Protein AF-A0A0F9KH74-F1 (afdb_monomer_lite)

Radius of gyration: 20.16 Å; chains: 1; bounding box: 43×46×53 Å

InterPro domains:
  IPR029127 MvaI/BcnI restriction endonuclease [PF15515] (9-127)
  IPR043004 MvaI/BcnI restriction endonuclease, catalytic domain [G3DSA:3.40.210.20] (7-105)

Organism: NCBI:txid412755

Sequence (180 aa):
MKLTYLGARRINGLGWIPGQRKYPHLSVSLYAARNAGGYTLEAELGIVPNGRAEPDYLGWVVKQYGVRNFVRFTAKSAVTLMTPKPQTGLYRDDNSEFMLRHGYDDKSGTCGRRIFSGIYKNGRTYKGGSAFHPDTGLRLVITGYDVPTGIVTDMDGGIALADKNDHLASAWSFKGLLDH

Secondary structure (DSSP, 8-state):
-HHHHHHHHHHHHT-S---EEE-TTS-EEE--STTHHHHHHHHHTTPPP---SS-SBTTB------BS-TTT--BSS------PPP-BSHHHH-HHHHHHHH-EE-TTS-TT-EE------TT---TTS-SS-TTT--EEEEESEETTTTEE--TT-EEEEE-TT--EEEEEEHHHHH--

Structure (mmCIF, N/CA/C/O backbone):
data_AF-A0A0F9KH74-F1
#
_entry.id   AF-A0A0F9KH74-F1
#
loop_
_atom_site.group_PDB
_atom_site.id
_atom_site.type_symbol
_atom_site.label_atom_id
_atom_site.label_alt_id
_atom_site.label_comp_id
_atom_site.label_asym_id
_atom_site.label_entity_id
_atom_site.label_seq_id
_atom_site.pdbx_PDB_ins_code
_atom_site.Cartn_x
_atom_site.Cartn_y
_atom_site.Cartn_z
_atom_site.occupancy
_atom_site.B_iso_or_equiv
_atom_site.auth_seq_id
_atom_site.auth_comp_id
_atom_site.auth_asym_id
_atom_site.auth_atom_id
_atom_site.pdbx_PDB_model_num
ATOM 1 N N . MET A 1 1 ? 4.064 -21.569 -18.766 1.00 48.03 1 MET A N 1
ATOM 2 C CA . MET A 1 1 ? 5.293 -21.782 -17.962 1.00 48.03 1 MET A CA 1
ATOM 3 C C . MET A 1 1 ? 6.597 -21.555 -18.743 1.00 48.03 1 MET A C 1
ATOM 5 O O . MET A 1 1 ? 7.480 -20.903 -18.208 1.00 48.03 1 MET A O 1
ATOM 9 N N . LYS A 1 2 ? 6.749 -22.026 -19.998 1.00 49.06 2 LYS A N 1
ATOM 10 C CA . LYS A 1 2 ? 8.002 -21.837 -20.772 1.00 49.06 2 LYS A CA 1
ATOM 11 C C . LYS A 1 2 ? 8.327 -20.371 -21.128 1.00 49.06 2 LYS A C 1
ATOM 13 O O . LYS A 1 2 ? 9.472 -19.972 -20.978 1.00 49.06 2 LYS A O 1
ATOM 18 N N . LEU A 1 3 ? 7.349 -19.558 -21.539 1.00 52.97 3 LEU A N 1
ATOM 19 C CA . LEU A 1 3 ? 7.577 -18.165 -21.980 1.00 52.97 3 LEU A CA 1
ATOM 20 C C . LEU A 1 3 ? 8.013 -17.212 -20.850 1.00 52.97 3 LEU A C 1
ATOM 22 O O . LEU A 1 3 ? 8.965 -16.456 -21.020 1.00 52.97 3 LEU A O 1
ATOM 26 N N . THR A 1 4 ? 7.394 -17.303 -19.671 1.00 58.62 4 THR A N 1
ATOM 27 C CA . THR A 1 4 ? 7.782 -16.523 -18.480 1.00 58.62 4 THR A CA 1
ATOM 28 C C . THR A 1 4 ? 9.184 -16.876 -17.981 1.00 58.62 4 THR A C 1
ATOM 30 O O . THR A 1 4 ? 9.971 -15.988 -17.654 1.00 58.62 4 THR A O 1
ATOM 33 N N . TYR A 1 5 ? 9.540 -18.164 -17.992 1.00 60.28 5 TYR A N 1
ATOM 34 C CA . TYR A 1 5 ? 10.884 -18.628 -17.637 1.00 60.28 5 TYR A CA 1
ATOM 35 C C . TYR A 1 5 ? 11.959 -18.137 -18.625 1.00 60.28 5 TYR A C 1
ATOM 37 O O . TYR A 1 5 ? 13.045 -17.731 -18.208 1.00 60.28 5 TYR A O 1
ATOM 45 N N . LEU A 1 6 ? 11.651 -18.120 -19.929 1.00 63.88 6 LEU A N 1
ATOM 46 C CA . LEU A 1 6 ? 12.556 -17.603 -20.962 1.00 63.88 6 LEU A CA 1
ATOM 47 C C . LEU A 1 6 ? 12.830 -16.101 -20.786 1.00 63.88 6 LEU A C 1
ATOM 49 O O . LEU A 1 6 ? 13.978 -15.681 -20.924 1.00 63.88 6 LEU A O 1
ATOM 53 N N . GLY A 1 7 ? 11.815 -15.315 -20.411 1.00 80.62 7 GLY A N 1
ATOM 54 C CA . GLY A 1 7 ? 11.968 -13.886 -20.123 1.00 80.62 7 GLY A CA 1
ATOM 55 C C . GLY A 1 7 ? 12.926 -13.617 -18.960 1.00 80.62 7 GLY A C 1
ATOM 56 O O . GLY A 1 7 ? 13.914 -12.905 -19.123 1.00 80.62 7 GLY A O 1
ATOM 57 N N . ALA A 1 8 ? 12.694 -14.245 -17.804 1.00 83.06 8 ALA A N 1
ATOM 58 C CA . ALA A 1 8 ? 13.533 -14.044 -16.620 1.00 83.06 8 ALA A CA 1
ATOM 59 C C . ALA A 1 8 ? 14.985 -14.511 -16.830 1.00 83.06 8 ALA A C 1
ATOM 61 O O . ALA A 1 8 ? 15.925 -13.827 -16.420 1.00 83.06 8 ALA A O 1
ATOM 62 N N . ARG A 1 9 ? 15.188 -15.650 -17.509 1.00 87.69 9 ARG A N 1
ATOM 63 C CA . ARG A 1 9 ? 16.530 -16.166 -17.814 1.00 87.69 9 ARG A CA 1
ATOM 64 C C . ARG A 1 9 ? 17.288 -15.256 -18.783 1.00 87.69 9 ARG A C 1
ATOM 66 O O . ARG A 1 9 ? 18.475 -15.023 -18.571 1.00 87.69 9 ARG A O 1
ATOM 73 N N . ARG A 1 10 ? 16.610 -14.712 -19.804 1.00 93.81 10 ARG A N 1
ATOM 74 C CA . ARG A 1 10 ? 17.195 -13.717 -20.718 1.00 93.81 10 ARG A CA 1
ATOM 75 C C . ARG A 1 10 ? 17.673 -12.491 -19.944 1.00 93.81 10 ARG A C 1
ATOM 77 O O . ARG A 1 10 ? 18.821 -12.099 -20.097 1.00 93.81 10 ARG A O 1
ATOM 84 N N . ILE A 1 11 ? 16.810 -11.929 -19.096 1.00 92.88 11 ILE A N 1
ATOM 85 C CA . ILE A 1 11 ? 17.110 -10.724 -18.310 1.00 92.88 11 ILE A CA 1
ATOM 86 C C . ILE A 1 11 ? 18.290 -10.965 -17.368 1.00 92.88 11 ILE A C 1
ATOM 88 O O . ILE A 1 11 ? 19.198 -10.145 -17.304 1.00 92.88 11 ILE A O 1
ATOM 92 N N . ASN A 1 12 ? 18.327 -12.111 -16.683 1.00 90.69 12 ASN A N 1
ATOM 93 C CA . ASN A 1 12 ? 19.462 -12.472 -15.834 1.00 90.69 12 ASN A CA 1
ATOM 94 C C . ASN A 1 12 ? 20.786 -12.542 -16.619 1.00 90.69 12 ASN A C 1
ATOM 96 O O . ASN A 1 12 ? 21.806 -12.069 -16.123 1.00 90.69 12 ASN A O 1
ATOM 100 N N . GLY A 1 13 ? 20.758 -13.073 -17.845 1.00 93.62 13 GLY A N 1
ATOM 101 C CA . GLY A 1 13 ? 21.927 -13.159 -18.723 1.00 93.62 13 GLY A CA 1
ATOM 102 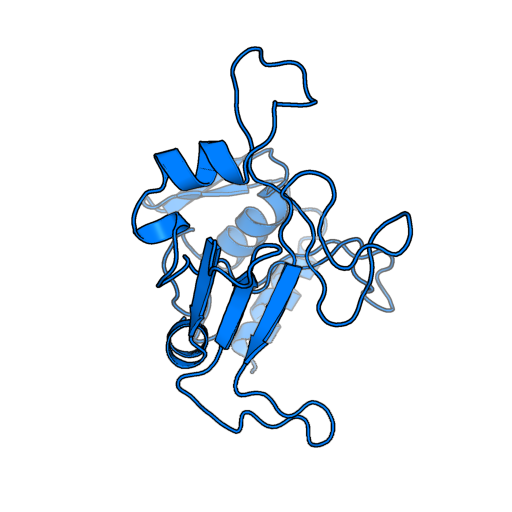C C . GLY A 1 13 ? 22.490 -11.809 -19.186 1.00 93.62 13 GLY A C 1
ATOM 103 O O . GLY A 1 13 ? 23.634 -11.768 -19.626 1.00 93.62 13 GLY A O 1
ATOM 104 N N . LEU A 1 14 ? 21.734 -10.711 -19.060 1.00 93.62 14 LEU A N 1
ATOM 105 C CA . LEU A 1 14 ? 22.216 -9.358 -19.365 1.00 93.62 14 LEU A CA 1
ATOM 106 C C . LEU A 1 14 ? 23.103 -8.768 -18.256 1.00 93.62 14 LEU A C 1
ATOM 108 O O . LEU A 1 14 ? 23.774 -7.762 -18.478 1.00 93.62 14 LEU A O 1
ATOM 112 N N . GLY A 1 15 ? 23.118 -9.369 -17.062 1.00 93.94 15 GLY A N 1
ATOM 113 C CA . GLY A 1 15 ? 23.867 -8.848 -15.922 1.00 93.94 15 GLY A CA 1
ATOM 114 C C . GLY A 1 15 ? 23.286 -7.534 -15.391 1.00 93.94 15 GLY A C 1
ATOM 115 O O . GLY A 1 15 ? 22.093 -7.442 -15.100 1.00 93.94 15 GLY A O 1
ATOM 116 N N . TRP A 1 16 ? 24.139 -6.526 -15.199 1.00 94.25 16 TRP A N 1
ATOM 117 C CA . TRP A 1 16 ? 23.716 -5.222 -14.686 1.00 94.25 16 TRP A CA 1
ATOM 118 C C . TRP A 1 16 ? 23.044 -4.393 -15.779 1.00 94.25 16 TRP A C 1
ATOM 120 O O . TRP A 1 16 ? 23.682 -4.001 -16.751 1.00 94.25 16 TRP A O 1
ATOM 130 N N . ILE A 1 17 ? 21.767 -4.076 -15.574 1.00 95.19 17 ILE A N 1
ATOM 131 C CA 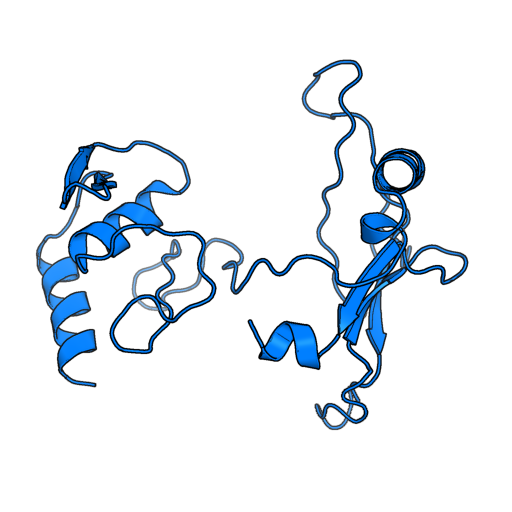. ILE A 1 17 ? 20.979 -3.246 -16.487 1.00 95.19 17 ILE A CA 1
ATOM 132 C C . ILE A 1 17 ? 20.804 -1.859 -15.852 1.00 95.19 17 ILE A C 1
ATOM 134 O O . ILE A 1 17 ? 20.319 -1.777 -14.717 1.00 95.19 17 ILE A O 1
ATOM 138 N N . PRO A 1 18 ? 21.181 -0.766 -16.540 1.00 95.31 18 PRO A N 1
ATOM 139 C CA . PRO A 1 18 ? 20.872 0.584 -16.087 1.00 95.31 18 PRO A CA 1
ATOM 140 C C . PRO A 1 18 ? 19.368 0.790 -15.852 1.00 95.31 18 PRO A C 1
ATOM 142 O O . PRO A 1 18 ? 18.519 0.181 -16.505 1.00 95.31 18 PRO A O 1
ATOM 145 N N . GLY A 1 19 ? 19.029 1.676 -14.914 1.00 96.12 19 GLY A N 1
ATOM 146 C CA . GLY A 1 19 ? 17.643 2.079 -14.686 1.00 96.12 19 GLY A CA 1
ATOM 147 C C . GLY A 1 19 ? 17.027 2.632 -15.971 1.00 96.12 19 GLY A C 1
ATOM 148 O O . GLY A 1 19 ? 17.573 3.569 -16.552 1.00 96.12 19 GLY A O 1
ATOM 149 N N . GLN A 1 20 ? 15.909 2.063 -16.419 1.00 96.75 20 GLN A N 1
ATOM 150 C CA . GLN A 1 20 ? 15.245 2.455 -17.660 1.00 96.75 20 GLN A CA 1
ATOM 151 C C . GLN A 1 20 ? 13.730 2.308 -17.546 1.00 96.75 20 GLN A C 1
ATOM 153 O O . GLN A 1 20 ? 13.219 1.587 -16.691 1.00 96.75 20 GLN A O 1
ATOM 158 N N . ARG A 1 21 ? 13.004 3.004 -18.416 1.00 95.88 21 ARG A N 1
ATOM 159 C CA . ARG A 1 21 ? 11.545 2.954 -18.483 1.00 95.88 21 ARG A CA 1
ATOM 160 C C . ARG A 1 21 ? 11.089 2.938 -19.932 1.00 95.88 21 ARG A C 1
ATOM 162 O O . ARG A 1 21 ? 11.602 3.705 -20.745 1.00 95.88 21 ARG A O 1
ATOM 169 N N . LYS A 1 22 ? 10.093 2.101 -20.227 1.00 94.44 22 LYS A N 1
ATOM 170 C CA . LYS A 1 22 ? 9.381 2.102 -21.506 1.00 94.44 22 LYS A CA 1
ATOM 171 C C . LYS A 1 22 ? 8.221 3.098 -21.473 1.00 94.44 22 LYS A C 1
ATOM 173 O O . LYS A 1 22 ? 7.542 3.231 -20.455 1.00 94.44 22 LYS A O 1
ATOM 178 N N . TYR A 1 23 ? 7.984 3.790 -22.579 1.00 91.81 23 TYR A N 1
ATOM 179 C CA . TYR A 1 23 ? 6.917 4.781 -22.718 1.00 91.81 23 TYR A CA 1
ATOM 180 C C . TYR A 1 23 ? 5.833 4.310 -23.703 1.00 91.81 23 TYR A C 1
ATOM 182 O O . TYR A 1 23 ? 6.081 3.397 -24.490 1.00 91.81 23 TYR A O 1
ATOM 190 N N . PRO A 1 24 ? 4.634 4.930 -23.709 1.00 89.44 24 PRO A N 1
ATOM 191 C CA . PRO A 1 24 ? 3.544 4.544 -24.615 1.00 89.44 24 PRO A CA 1
ATOM 192 C C . PRO A 1 24 ? 3.896 4.605 -26.105 1.00 89.44 24 PRO A C 1
ATOM 194 O O . PRO A 1 24 ? 3.421 3.787 -26.881 1.00 89.44 24 PRO A O 1
ATOM 197 N N . HIS A 1 25 ? 4.793 5.514 -26.497 1.00 90.06 25 HIS A N 1
ATOM 198 C CA . HIS A 1 25 ? 5.338 5.600 -27.857 1.00 90.06 25 HIS A CA 1
ATOM 199 C C . HIS A 1 25 ? 6.450 4.569 -28.133 1.00 90.06 25 HIS A C 1
ATOM 201 O O . HIS A 1 25 ? 7.228 4.721 -29.068 1.00 90.06 25 HIS A O 1
ATOM 207 N N . LEU A 1 26 ? 6.541 3.534 -27.292 1.00 88.06 26 LEU A N 1
ATOM 208 C CA . LEU A 1 26 ? 7.447 2.388 -27.368 1.00 88.06 26 LEU A CA 1
ATOM 209 C C . LEU A 1 26 ? 8.941 2.690 -27.216 1.00 88.06 26 LEU A C 1
ATOM 211 O O . LEU A 1 26 ? 9.739 1.754 -27.244 1.00 88.06 26 LEU A O 1
ATOM 215 N N . SER A 1 27 ? 9.328 3.944 -26.978 1.00 93.56 27 SER A N 1
ATOM 216 C CA . SER A 1 27 ? 10.710 4.264 -26.629 1.00 93.56 27 SER A CA 1
ATOM 217 C C . SER A 1 27 ? 11.077 3.743 -25.242 1.00 93.56 27 SER A C 1
ATOM 219 O O . SER A 1 27 ? 10.225 3.563 -24.364 1.00 93.56 27 SER A O 1
ATOM 221 N N . VAL A 1 28 ? 12.377 3.541 -25.051 1.00 95.19 28 VAL A N 1
ATOM 222 C CA . VAL A 1 28 ? 12.991 3.261 -23.757 1.00 95.19 28 VAL A CA 1
ATOM 223 C C . VAL A 1 28 ? 13.985 4.378 -23.466 1.00 95.19 28 VAL A C 1
ATOM 225 O O . VAL A 1 28 ? 14.752 4.779 -24.340 1.00 95.19 28 VAL A O 1
ATOM 228 N N . SER A 1 29 ? 13.962 4.918 -22.252 1.00 95.31 29 SER A N 1
ATOM 229 C CA . SER A 1 29 ? 14.919 5.942 -21.821 1.00 95.31 29 SER A CA 1
ATOM 230 C C . SER A 1 29 ? 15.424 5.662 -20.417 1.00 95.31 29 SER A C 1
ATOM 232 O O . SER A 1 29 ? 14.748 4.995 -19.628 1.00 95.31 29 SER A O 1
ATOM 234 N N . LEU A 1 30 ? 16.615 6.183 -20.109 1.00 96.62 30 LEU A N 1
ATOM 235 C CA . LEU A 1 30 ? 17.196 6.090 -18.774 1.00 96.62 30 LEU A CA 1
ATOM 236 C C . LEU A 1 30 ? 16.256 6.710 -17.741 1.00 96.62 30 LEU A C 1
ATOM 238 O O . LEU A 1 30 ? 15.686 7.782 -17.944 1.00 96.62 30 LEU A O 1
ATOM 242 N N . TYR A 1 31 ? 16.111 6.021 -16.617 1.00 95.81 31 TYR A N 1
ATOM 243 C CA . TYR A 1 31 ? 15.230 6.425 -15.538 1.00 95.81 31 TYR A CA 1
ATOM 244 C C . TYR A 1 31 ? 15.869 6.103 -14.188 1.00 95.81 31 TYR A C 1
ATOM 246 O O . TYR A 1 31 ? 16.121 4.944 -13.860 1.00 95.81 31 TYR A O 1
ATOM 254 N N . ALA A 1 32 ? 16.116 7.144 -13.393 1.00 94.62 32 ALA A N 1
ATOM 255 C CA . ALA A 1 32 ? 16.782 7.047 -12.101 1.00 94.62 32 ALA A CA 1
ATOM 256 C C . ALA A 1 32 ? 15.840 7.504 -10.980 1.00 94.62 32 ALA A C 1
ATOM 258 O O . ALA A 1 32 ? 15.672 8.694 -10.729 1.00 94.62 32 ALA A O 1
ATOM 259 N N . ALA A 1 33 ? 15.217 6.542 -10.300 1.00 92.31 33 ALA A N 1
ATOM 260 C CA . ALA A 1 33 ? 14.375 6.772 -9.129 1.00 92.31 33 ALA A CA 1
ATOM 261 C C . ALA A 1 33 ? 14.297 5.505 -8.263 1.00 92.31 33 ALA A C 1
ATOM 263 O O . ALA A 1 33 ? 14.722 4.426 -8.673 1.00 92.31 33 ALA A O 1
ATOM 264 N N . ARG A 1 34 ? 13.714 5.605 -7.061 1.00 86.56 34 ARG A N 1
ATOM 265 C CA . ARG A 1 34 ? 13.596 4.465 -6.125 1.00 86.56 34 ARG A CA 1
ATOM 266 C C . ARG A 1 34 ? 12.811 3.276 -6.695 1.00 86.56 34 ARG A C 1
ATOM 268 O O . ARG A 1 34 ? 13.067 2.143 -6.312 1.00 86.56 34 ARG A O 1
ATOM 275 N N . ASN A 1 35 ? 11.873 3.534 -7.600 1.00 89.50 35 ASN A N 1
ATOM 276 C CA . ASN A 1 35 ? 11.053 2.539 -8.296 1.00 89.50 35 ASN A CA 1
ATOM 277 C C . ASN A 1 35 ? 11.628 2.118 -9.663 1.00 89.50 35 ASN A C 1
ATOM 279 O O . ASN A 1 35 ? 10.978 1.357 -10.375 1.00 89.50 35 ASN A O 1
ATOM 283 N N . ALA A 1 36 ? 12.832 2.575 -10.037 1.00 92.75 36 ALA A N 1
ATOM 284 C CA . ALA A 1 36 ? 13.422 2.275 -11.343 1.00 92.75 36 ALA A CA 1
ATOM 285 C C . ALA A 1 36 ? 13.610 0.774 -11.590 1.00 92.75 36 ALA A C 1
ATOM 287 O O . ALA A 1 36 ? 13.450 0.332 -12.717 1.00 92.75 36 ALA A O 1
ATOM 288 N N . GLY A 1 37 ? 13.872 -0.025 -10.549 1.00 92.19 37 GLY A N 1
ATOM 289 C CA . GLY A 1 37 ? 14.002 -1.478 -10.694 1.00 92.19 37 GLY A CA 1
ATOM 290 C C . GLY A 1 37 ? 12.744 -2.151 -11.257 1.00 92.19 37 GLY A C 1
ATOM 291 O O . GLY A 1 37 ? 12.860 -3.051 -12.087 1.00 92.19 37 GLY A O 1
ATOM 292 N N . GLY A 1 38 ? 11.553 -1.686 -10.861 1.00 91.81 38 GLY A N 1
ATOM 293 C CA . GLY A 1 38 ? 10.282 -2.163 -11.415 1.00 91.81 38 GLY A CA 1
ATOM 294 C C . GLY A 1 38 ? 10.137 -1.800 -12.891 1.00 91.81 38 GLY A C 1
ATOM 295 O O . GLY A 1 38 ? 9.940 -2.683 -13.720 1.00 91.81 38 GLY A O 1
ATOM 296 N N . TYR A 1 39 ? 10.352 -0.526 -13.233 1.00 94.06 39 TYR A N 1
ATOM 297 C CA . TYR A 1 39 ? 10.261 -0.067 -14.622 1.00 94.06 39 TYR A CA 1
ATOM 298 C C . TYR A 1 39 ? 11.315 -0.687 -15.546 1.00 94.06 39 TYR A C 1
ATOM 300 O O . TYR A 1 39 ? 11.016 -0.933 -16.713 1.00 94.06 39 TYR A O 1
ATOM 308 N N . THR A 1 40 ? 12.516 -0.988 -15.046 1.00 95.19 40 THR A N 1
ATOM 309 C CA . THR A 1 40 ? 13.535 -1.706 -15.821 1.00 95.19 40 THR A CA 1
ATOM 310 C C . THR A 1 40 ? 13.056 -3.115 -16.157 1.00 95.19 40 THR A C 1
ATOM 312 O O . THR A 1 40 ? 13.175 -3.533 -17.306 1.00 95.19 40 THR A O 1
ATOM 315 N N . LEU A 1 41 ? 12.488 -3.837 -15.183 1.00 93.50 41 LEU A N 1
ATOM 316 C CA . LEU A 1 41 ? 11.947 -5.180 -15.407 1.00 93.50 41 LEU A CA 1
ATOM 317 C C . LEU A 1 41 ? 10.783 -5.156 -16.407 1.00 93.50 41 LEU A C 1
ATOM 319 O O . LEU A 1 41 ? 10.748 -5.973 -17.323 1.00 93.50 41 LEU A O 1
ATOM 323 N N . GLU A 1 42 ? 9.869 -4.197 -16.271 1.00 92.94 42 GLU A N 1
ATOM 324 C CA . GLU A 1 42 ? 8.765 -3.994 -17.214 1.00 92.94 42 GLU A CA 1
ATOM 325 C C . GLU A 1 42 ? 9.272 -3.700 -18.631 1.00 92.94 42 GLU A C 1
ATOM 327 O O . GLU A 1 42 ? 8.853 -4.362 -19.581 1.00 92.94 42 GLU A O 1
ATOM 332 N N . ALA A 1 43 ? 10.223 -2.772 -18.780 1.00 93.50 43 ALA A N 1
ATOM 333 C CA . ALA A 1 43 ? 10.802 -2.418 -20.073 1.00 93.50 43 ALA A CA 1
ATOM 334 C C . ALA A 1 43 ? 11.441 -3.632 -20.765 1.00 93.50 43 ALA A C 1
ATOM 336 O O . ALA A 1 43 ? 11.205 -3.859 -21.952 1.00 93.50 43 ALA A O 1
ATOM 337 N N . GLU A 1 44 ? 12.174 -4.454 -20.011 1.00 93.69 44 GLU A N 1
ATOM 338 C CA . GLU A 1 44 ? 12.788 -5.688 -20.505 1.00 93.69 44 GLU A CA 1
ATOM 339 C C . GLU A 1 44 ? 11.764 -6.775 -20.873 1.00 93.69 44 GLU A C 1
ATOM 341 O O . GLU A 1 44 ? 12.000 -7.591 -21.767 1.00 93.69 44 GLU A O 1
ATOM 346 N N . LEU A 1 45 ? 10.605 -6.801 -20.219 1.00 91.38 45 LEU A N 1
ATOM 347 C CA . LEU A 1 45 ? 9.491 -7.672 -20.600 1.00 91.38 45 LEU A CA 1
ATOM 348 C C . LEU A 1 45 ? 8.634 -7.075 -21.729 1.00 91.38 45 LEU A C 1
ATOM 350 O O . LEU A 1 45 ? 7.678 -7.705 -22.178 1.00 91.38 45 LEU A O 1
ATOM 354 N N . GLY A 1 46 ? 8.985 -5.880 -22.214 1.00 89.44 46 GLY A N 1
ATOM 355 C CA . GLY A 1 46 ? 8.257 -5.168 -23.258 1.00 89.44 46 GLY A CA 1
ATOM 356 C C . GLY A 1 46 ? 6.963 -4.507 -22.776 1.00 89.44 46 GLY A C 1
ATOM 357 O O . GLY A 1 46 ? 6.194 -4.033 -23.614 1.00 89.44 46 GLY A O 1
ATOM 358 N N . ILE A 1 47 ? 6.747 -4.431 -21.466 1.00 89.12 47 ILE A N 1
ATOM 359 C CA . ILE A 1 47 ? 5.548 -3.899 -20.819 1.00 89.12 47 ILE A CA 1
ATOM 360 C C . ILE A 1 47 ? 5.637 -2.371 -20.789 1.00 89.12 47 ILE A C 1
ATOM 362 O O . ILE A 1 47 ? 6.657 -1.796 -20.405 1.00 89.12 47 ILE A O 1
ATOM 366 N N . VAL A 1 48 ? 4.568 -1.703 -21.226 1.00 88.06 48 VAL A N 1
ATOM 367 C CA . VAL A 1 48 ? 4.415 -0.258 -21.028 1.00 88.06 48 VAL A CA 1
ATOM 368 C C . VAL A 1 48 ? 3.776 -0.054 -19.655 1.00 88.06 48 VAL A C 1
ATOM 370 O O . VAL A 1 48 ? 2.657 -0.540 -19.449 1.00 88.06 48 VAL A O 1
ATOM 373 N N . PRO A 1 49 ? 4.435 0.671 -18.734 1.00 82.69 49 PRO A N 1
ATOM 374 C CA . PRO A 1 49 ? 3.897 0.878 -17.404 1.00 82.69 49 PRO A CA 1
ATOM 375 C C . PRO A 1 49 ? 2.541 1.568 -17.473 1.00 82.69 49 PRO A C 1
ATOM 377 O O . PRO A 1 49 ? 2.396 2.615 -18.111 1.00 82.69 49 PRO A O 1
ATOM 380 N N . ASN A 1 50 ? 1.553 0.999 -16.796 1.00 72.56 50 ASN A N 1
ATOM 381 C CA . ASN A 1 50 ? 0.215 1.554 -16.703 1.00 72.56 50 ASN A CA 1
ATOM 382 C C . ASN A 1 50 ? -0.349 1.300 -15.296 1.00 72.56 50 ASN A C 1
ATOM 384 O O . ASN A 1 50 ? 0.156 0.466 -14.555 1.00 72.56 50 ASN A O 1
ATOM 388 N N . GLY A 1 51 ? -1.348 2.082 -14.894 1.00 64.94 51 GLY A N 1
ATOM 389 C CA . GLY A 1 51 ? -1.963 1.974 -13.568 1.00 64.94 51 GLY A CA 1
ATOM 390 C C . GLY A 1 51 ? -3.174 1.043 -13.525 1.00 64.94 51 GLY A C 1
ATOM 391 O O . GLY A 1 51 ? -4.037 1.253 -12.675 1.00 64.94 51 GLY A O 1
ATOM 392 N N . ARG A 1 52 ? -3.311 0.111 -14.479 1.00 68.44 52 ARG A N 1
ATOM 393 C CA . ARG A 1 52 ? -4.460 -0.799 -14.532 1.00 68.44 52 ARG A CA 1
ATOM 394 C C . ARG A 1 52 ? -4.223 -1.987 -13.614 1.00 68.44 52 ARG A C 1
ATOM 396 O O . ARG A 1 52 ? -3.111 -2.489 -13.505 1.00 68.44 52 ARG A O 1
ATOM 403 N N . ALA A 1 53 ? -5.297 -2.430 -12.979 1.00 63.97 53 ALA A N 1
ATOM 404 C CA . ALA A 1 53 ? -5.332 -3.646 -12.184 1.00 63.97 53 ALA A CA 1
ATOM 405 C C . ALA A 1 53 ? -5.588 -4.850 -13.110 1.00 63.97 53 ALA A C 1
ATOM 407 O O . ALA A 1 53 ? -6.610 -5.516 -13.041 1.00 63.97 53 ALA A O 1
ATOM 408 N N . GLU A 1 54 ? -4.703 -5.034 -14.088 1.00 71.06 54 GLU A N 1
ATOM 409 C CA . GLU A 1 54 ? -4.735 -6.149 -15.034 1.00 71.06 54 GLU A CA 1
ATOM 410 C C . GLU A 1 54 ? -3.394 -6.889 -14.946 1.00 71.06 54 GLU A C 1
ATOM 412 O O . GLU A 1 54 ? -2.389 -6.287 -14.556 1.00 71.06 54 GLU A O 1
ATOM 417 N N . PRO A 1 55 ? -3.331 -8.184 -15.297 1.00 70.19 55 PRO A N 1
ATOM 418 C CA . PRO A 1 55 ? -2.069 -8.905 -15.258 1.00 70.19 55 PRO A CA 1
ATOM 419 C C . PRO A 1 55 ? -1.006 -8.279 -16.175 1.00 70.19 55 PRO A C 1
ATOM 421 O O . PRO A 1 55 ? -1.247 -8.063 -17.362 1.00 70.19 55 PRO A O 1
ATOM 424 N N . ASP A 1 56 ? 0.195 -8.057 -15.637 1.00 66.38 56 ASP A N 1
ATOM 425 C CA . ASP A 1 56 ? 1.283 -7.332 -16.307 1.00 66.38 56 ASP A CA 1
ATOM 426 C C . ASP A 1 56 ? 1.853 -8.075 -17.532 1.00 66.38 56 ASP A C 1
ATOM 428 O O . ASP A 1 56 ? 2.204 -7.464 -18.543 1.00 66.38 56 ASP A O 1
ATOM 432 N N . TYR A 1 57 ? 1.987 -9.404 -17.448 1.00 67.44 57 TYR A N 1
ATOM 433 C CA . TYR A 1 57 ? 2.658 -10.215 -18.467 1.00 67.44 57 TYR A CA 1
ATOM 434 C C . TYR A 1 57 ? 2.011 -11.588 -18.637 1.00 67.44 57 TYR A C 1
ATOM 436 O O . TYR A 1 57 ? 2.147 -12.465 -17.786 1.00 67.44 57 TYR A O 1
ATOM 444 N N . LEU A 1 58 ? 1.351 -11.811 -19.778 1.00 75.00 58 LEU A N 1
ATOM 445 C CA . LEU A 1 58 ? 0.757 -13.107 -20.144 1.00 75.00 58 LEU A CA 1
ATOM 446 C C . LEU A 1 58 ? -0.165 -13.694 -19.052 1.00 75.00 58 LEU A C 1
ATOM 448 O O . LEU A 1 58 ? -0.123 -14.898 -18.791 1.00 75.00 58 LEU A O 1
ATOM 452 N N . GLY A 1 59 ? -0.958 -12.853 -18.383 1.00 77.81 59 GLY A N 1
ATOM 453 C CA . GLY A 1 59 ? -1.841 -13.290 -17.294 1.00 77.81 59 GLY A CA 1
ATOM 454 C C . GLY A 1 59 ? -1.182 -13.348 -15.909 1.00 77.81 59 GLY A C 1
ATOM 455 O O . GLY A 1 59 ? -1.833 -13.768 -14.959 1.00 77.81 59 GLY A O 1
ATOM 456 N N . TRP A 1 60 ? 0.074 -12.909 -15.765 1.00 79.94 60 TRP A N 1
ATOM 457 C CA . TRP A 1 60 ? 0.794 -12.857 -14.487 1.00 79.94 60 TRP A CA 1
ATOM 458 C C . TRP A 1 60 ? 1.061 -11.426 -14.034 1.00 79.94 60 TRP A C 1
ATOM 460 O O . TRP A 1 60 ? 1.449 -10.588 -14.843 1.00 79.94 60 TRP A O 1
ATOM 470 N N . VAL A 1 61 ? 0.956 -11.187 -12.725 1.00 84.38 61 VAL A N 1
ATOM 471 C CA . VAL A 1 61 ? 1.479 -9.973 -12.082 1.00 84.38 61 VAL A CA 1
ATOM 472 C C . VAL A 1 61 ? 2.981 -10.131 -11.855 1.00 84.38 61 VAL A C 1
ATOM 474 O O . VAL A 1 61 ? 3.436 -11.135 -11.298 1.00 84.38 61 VAL A O 1
ATOM 477 N N . VAL A 1 62 ? 3.763 -9.136 -12.260 1.00 87.19 62 VAL A N 1
ATOM 478 C CA . VAL A 1 62 ? 5.222 -9.130 -12.137 1.00 87.19 62 VAL A CA 1
ATOM 479 C C . VAL A 1 62 ? 5.629 -8.097 -11.093 1.00 87.19 62 VAL A C 1
ATOM 481 O O . VAL A 1 62 ? 5.313 -6.918 -11.202 1.00 87.19 62 VAL A O 1
ATOM 484 N N . LYS A 1 63 ? 6.369 -8.523 -10.063 1.00 88.00 63 LYS A N 1
ATOM 485 C CA . LYS A 1 63 ? 6.890 -7.627 -9.020 1.00 88.00 63 LYS A CA 1
ATOM 486 C C . LYS A 1 63 ? 8.405 -7.724 -8.932 1.00 88.00 63 LYS A C 1
ATOM 488 O O . LYS A 1 63 ? 8.965 -8.808 -8.789 1.00 88.00 63 LYS A O 1
ATOM 493 N N . GLN A 1 64 ? 9.064 -6.571 -8.942 1.00 90.50 64 GLN A N 1
ATOM 494 C CA . GLN A 1 64 ? 10.479 -6.467 -8.610 1.00 90.50 64 GLN A CA 1
ATOM 495 C C . GLN A 1 64 ? 10.642 -6.194 -7.112 1.00 90.50 64 GLN A C 1
ATOM 497 O O . GLN A 1 64 ? 9.950 -5.354 -6.541 1.00 90.50 64 GLN A O 1
ATOM 502 N N . TYR A 1 65 ? 11.592 -6.878 -6.475 1.00 91.38 65 TYR A N 1
ATOM 503 C CA . TYR A 1 65 ? 12.001 -6.581 -5.106 1.00 91.38 65 TYR A CA 1
ATOM 504 C C . TYR A 1 65 ? 13.505 -6.793 -4.917 1.00 91.38 65 TYR A C 1
ATOM 506 O O . TYR A 1 65 ? 14.149 -7.553 -5.640 1.00 91.38 65 TYR A O 1
ATOM 514 N N . GLY A 1 66 ? 14.092 -6.077 -3.958 1.00 90.62 66 GLY A N 1
ATOM 515 C CA . GLY A 1 66 ? 15.500 -6.245 -3.603 1.00 90.62 66 GLY A CA 1
ATOM 516 C C . GLY A 1 66 ? 15.699 -7.431 -2.659 1.00 90.62 66 GLY A C 1
ATOM 517 O O . GLY A 1 66 ? 14.948 -7.573 -1.694 1.00 90.62 66 GLY A O 1
ATOM 518 N N . VAL A 1 67 ? 16.743 -8.234 -2.879 1.00 91.62 67 VAL A N 1
ATOM 519 C CA . VAL A 1 67 ? 17.097 -9.387 -2.027 1.00 91.62 67 VAL A CA 1
ATOM 520 C C . VAL A 1 67 ? 18.368 -9.140 -1.218 1.00 91.62 67 VAL A C 1
ATOM 522 O O . VAL A 1 67 ? 19.266 -8.430 -1.667 1.00 91.62 67 VAL A O 1
ATOM 525 N N . ARG A 1 68 ? 18.449 -9.706 -0.007 1.00 89.81 68 ARG A N 1
ATOM 526 C CA . ARG A 1 68 ? 19.637 -9.629 0.869 1.00 89.81 68 ARG A CA 1
ATOM 527 C C . ARG A 1 68 ? 20.766 -10.545 0.405 1.00 89.81 68 ARG A C 1
ATOM 529 O O . ARG A 1 68 ? 21.924 -10.244 0.653 1.00 89.81 68 ARG A O 1
ATOM 536 N N . ASN A 1 69 ? 20.421 -11.662 -0.230 1.00 89.12 69 ASN A N 1
ATOM 537 C CA . ASN A 1 69 ? 21.361 -12.612 -0.811 1.00 89.12 69 ASN A CA 1
ATOM 538 C C . ASN A 1 69 ? 20.707 -13.330 -2.004 1.00 89.12 69 ASN A C 1
ATOM 540 O O . ASN A 1 69 ? 19.487 -13.508 -2.027 1.00 89.12 69 ASN A O 1
ATOM 544 N N . PHE A 1 70 ? 21.527 -13.759 -2.962 1.00 86.00 70 PHE A N 1
ATOM 545 C CA . PHE A 1 70 ? 21.082 -14.390 -4.211 1.00 86.00 70 PHE A CA 1
ATOM 546 C C . PHE A 1 70 ? 20.863 -15.909 -4.113 1.00 86.00 70 PHE A C 1
ATOM 548 O O . PHE A 1 70 ? 20.635 -16.552 -5.128 1.00 86.00 70 PHE A O 1
ATOM 555 N N . VAL A 1 71 ? 20.929 -16.490 -2.909 1.00 87.25 71 VAL A N 1
ATOM 556 C CA . VAL A 1 71 ? 20.716 -17.934 -2.695 1.00 87.25 71 VAL A CA 1
ATOM 557 C C . VAL A 1 71 ? 19.315 -18.200 -2.152 1.00 87.25 71 VAL A C 1
ATOM 559 O O . VAL A 1 71 ? 18.569 -19.012 -2.683 1.00 87.25 71 VAL A O 1
ATOM 562 N N . ARG A 1 72 ? 18.938 -17.493 -1.085 1.00 86.88 72 ARG A N 1
ATOM 563 C CA . ARG A 1 72 ? 17.642 -17.619 -0.404 1.00 86.88 72 ARG A CA 1
ATOM 564 C C . ARG A 1 72 ? 16.603 -16.618 -0.902 1.00 86.88 72 ARG A C 1
ATOM 566 O O . ARG A 1 72 ? 15.462 -16.683 -0.465 1.00 86.88 72 ARG A O 1
ATOM 573 N N . PHE A 1 73 ? 17.012 -15.646 -1.722 1.00 84.62 73 PHE A N 1
ATOM 574 C CA . PHE A 1 73 ? 16.155 -14.583 -2.259 1.00 84.62 73 PHE A CA 1
ATOM 575 C C . PHE A 1 73 ? 15.309 -13.858 -1.199 1.00 84.62 73 PHE A C 1
ATOM 577 O O . PHE A 1 73 ? 14.189 -13.419 -1.462 1.00 84.62 73 PHE A O 1
ATOM 584 N N . THR A 1 74 ? 15.841 -13.711 0.019 1.00 87.44 74 THR A N 1
ATOM 585 C CA . THR A 1 74 ? 15.110 -13.076 1.119 1.00 87.44 74 THR A CA 1
ATOM 586 C C . THR A 1 74 ? 14.971 -11.580 0.870 1.00 87.44 74 THR A C 1
ATOM 588 O O . THR A 1 74 ? 15.968 -10.878 0.672 1.00 87.44 74 THR A O 1
ATOM 591 N N . ALA A 1 75 ? 13.734 -11.081 0.881 1.00 89.25 75 ALA A N 1
ATOM 592 C CA . ALA A 1 75 ? 13.444 -9.683 0.588 1.00 89.25 75 ALA A CA 1
ATOM 593 C C . ALA A 1 75 ? 14.125 -8.729 1.590 1.00 89.25 75 ALA A C 1
ATOM 595 O O . ALA A 1 75 ? 14.187 -8.980 2.798 1.00 89.25 75 ALA A O 1
ATOM 596 N N . LYS A 1 76 ? 14.652 -7.607 1.089 1.00 89.81 76 LYS A N 1
ATOM 597 C CA . LYS A 1 76 ? 15.234 -6.533 1.913 1.00 89.81 76 LYS A CA 1
ATOM 598 C C . LYS A 1 76 ? 14.163 -5.761 2.685 1.00 89.81 76 LYS A C 1
ATOM 600 O O . LYS A 1 76 ? 14.428 -5.344 3.811 1.00 89.81 76 LYS A O 1
ATOM 605 N N . SER A 1 77 ? 12.980 -5.616 2.098 1.00 87.81 77 SER A N 1
ATOM 606 C CA . SER A 1 77 ? 11.826 -4.882 2.623 1.00 87.81 77 SER A CA 1
ATOM 607 C C . SER A 1 77 ? 10.523 -5.595 2.254 1.00 87.81 77 SER A C 1
ATOM 609 O O . SER A 1 77 ? 10.535 -6.532 1.457 1.00 87.81 77 SER A O 1
ATOM 611 N N . ALA A 1 78 ? 9.400 -5.139 2.817 1.00 89.69 78 ALA A N 1
ATOM 612 C CA . ALA A 1 78 ? 8.079 -5.587 2.386 1.00 89.69 78 ALA A CA 1
ATOM 613 C C . ALA A 1 78 ? 7.895 -5.359 0.875 1.00 89.69 78 ALA A C 1
ATOM 615 O O . ALA A 1 78 ? 8.357 -4.348 0.338 1.00 89.69 78 ALA A O 1
ATOM 616 N N . VAL A 1 79 ? 7.236 -6.309 0.213 1.00 88.50 79 VAL A N 1
ATOM 617 C CA . VAL A 1 79 ? 6.875 -6.225 -1.205 1.00 88.50 79 VAL A CA 1
ATOM 618 C C . VAL A 1 79 ? 5.421 -5.786 -1.282 1.00 88.50 79 VAL A C 1
ATOM 620 O O . VAL A 1 79 ? 4.548 -6.442 -0.716 1.00 88.50 79 VAL A O 1
ATOM 623 N N . THR A 1 80 ? 5.161 -4.668 -1.956 1.00 88.62 80 THR A N 1
ATOM 624 C CA . THR A 1 80 ? 3.792 -4.202 -2.187 1.00 88.62 80 THR A CA 1
ATOM 625 C C . THR A 1 80 ? 3.091 -5.165 -3.138 1.00 88.62 80 THR A C 1
ATOM 627 O O . THR A 1 80 ? 3.489 -5.294 -4.295 1.00 88.62 80 THR A O 1
ATOM 630 N N . LEU A 1 81 ? 2.051 -5.840 -2.649 1.00 88.62 81 LEU A N 1
ATOM 631 C CA . LEU A 1 81 ? 1.244 -6.749 -3.464 1.00 88.62 81 LEU A CA 1
ATOM 632 C C . LEU A 1 81 ? 0.279 -5.966 -4.359 1.00 88.62 81 LEU A C 1
ATOM 634 O O . LEU A 1 81 ? 0.264 -6.157 -5.571 1.00 88.62 81 LEU A O 1
ATOM 638 N N . MET A 1 82 ? -0.459 -5.032 -3.760 1.00 86.50 82 MET A N 1
ATOM 639 C CA . MET A 1 82 ? -1.514 -4.255 -4.406 1.00 86.50 82 MET A CA 1
ATOM 640 C C . MET A 1 82 ? -1.725 -2.911 -3.693 1.00 86.50 82 MET A C 1
ATOM 642 O O . MET A 1 82 ? -1.257 -2.729 -2.566 1.00 86.50 82 MET A O 1
ATOM 646 N N . THR A 1 83 ? -2.421 -1.973 -4.342 1.00 87.50 83 THR A N 1
ATOM 647 C CA . THR A 1 83 ? -2.746 -0.644 -3.787 1.00 87.50 83 THR A CA 1
ATOM 648 C C . THR A 1 83 ? -4.204 -0.254 -4.067 1.00 87.50 83 THR A C 1
ATOM 650 O O . THR A 1 83 ? -4.450 0.763 -4.727 1.00 87.50 83 THR A O 1
ATOM 653 N N . PRO A 1 84 ? -5.182 -1.049 -3.599 1.00 91.06 84 PRO A N 1
ATOM 654 C CA . PRO A 1 84 ? -6.589 -0.743 -3.797 1.00 91.06 84 PRO A CA 1
ATOM 655 C C . PRO A 1 84 ? -6.968 0.513 -3.011 1.00 91.06 84 PRO A C 1
ATOM 657 O O . PRO A 1 84 ? -6.453 0.772 -1.918 1.00 91.06 84 PRO A O 1
ATOM 660 N N . LYS A 1 85 ? -7.903 1.297 -3.543 1.00 90.81 85 LYS A N 1
ATOM 661 C CA . LYS A 1 85 ? -8.478 2.434 -2.813 1.00 90.81 85 LYS A CA 1
ATOM 662 C C . LYS A 1 85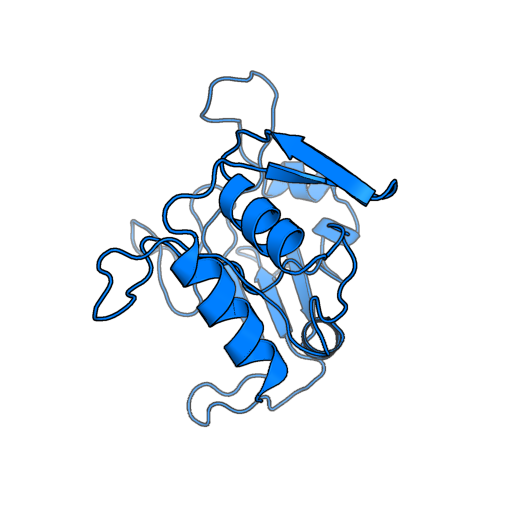 ? -9.559 1.949 -1.837 1.00 90.81 85 LYS A C 1
ATOM 664 O O . LYS A 1 85 ? -10.276 1.012 -2.191 1.00 90.81 85 LYS A O 1
ATOM 669 N N . PRO A 1 86 ? -9.708 2.577 -0.654 1.00 93.69 86 PRO A N 1
ATOM 670 C CA . PRO A 1 86 ? -10.829 2.293 0.235 1.00 93.69 86 PRO A CA 1
ATOM 671 C C . PRO A 1 86 ? -12.168 2.487 -0.478 1.00 93.69 86 PRO A C 1
ATOM 673 O O . PRO A 1 86 ? -12.346 3.447 -1.230 1.00 93.69 86 PRO A O 1
ATOM 676 N N . GLN A 1 87 ? -13.113 1.591 -0.219 1.00 94.31 87 GLN A N 1
ATOM 677 C CA . GLN A 1 87 ? -14.452 1.616 -0.799 1.00 94.31 87 GLN A CA 1
ATOM 678 C C . GLN A 1 87 ? -15.480 2.288 0.107 1.00 94.31 87 GLN A C 1
ATOM 680 O O . GLN A 1 87 ? -16.505 2.720 -0.411 1.00 94.31 87 GLN A O 1
ATOM 685 N N . THR A 1 88 ? -15.241 2.374 1.416 1.00 94.25 88 THR A N 1
ATOM 686 C CA . THR A 1 88 ? -16.150 2.996 2.394 1.00 94.25 88 THR A CA 1
ATOM 687 C C . THR A 1 88 ? -15.370 3.637 3.549 1.00 94.25 88 THR A C 1
ATOM 689 O O . THR A 1 88 ? -14.143 3.494 3.645 1.00 94.25 88 THR A O 1
ATOM 692 N N . GLY A 1 89 ? -16.093 4.337 4.428 1.00 95.50 89 GLY A N 1
ATOM 693 C CA . GLY A 1 89 ? -15.551 5.029 5.593 1.00 95.50 89 GLY A CA 1
ATOM 694 C C . GLY A 1 89 ? -15.184 6.479 5.294 1.00 95.50 89 GLY A C 1
ATOM 695 O O . GLY A 1 89 ? -15.207 6.925 4.144 1.00 95.50 89 GLY A O 1
ATOM 696 N N . LEU A 1 90 ? -14.782 7.197 6.343 1.00 97.69 90 LEU A N 1
ATOM 697 C CA . LEU A 1 90 ? -14.561 8.644 6.296 1.00 97.69 90 LEU A CA 1
ATOM 698 C C . LEU A 1 90 ? -13.611 9.085 5.172 1.00 97.69 90 LEU A C 1
ATOM 700 O O . LEU A 1 90 ? -13.838 10.116 4.558 1.00 97.69 90 LEU A O 1
ATOM 704 N N . TYR A 1 91 ? -12.588 8.292 4.838 1.00 97.06 91 TYR A N 1
ATOM 705 C CA . TYR A 1 91 ? -11.676 8.568 3.723 1.00 97.06 91 TYR A CA 1
ATOM 706 C C . TYR A 1 91 ? -12.401 8.817 2.395 1.00 97.06 91 TYR A C 1
ATOM 708 O O . TYR A 1 91 ? -11.974 9.679 1.623 1.00 97.06 91 TYR A O 1
ATOM 716 N N . ARG A 1 92 ? -13.445 8.025 2.114 1.00 96.31 92 ARG A N 1
ATOM 717 C CA . ARG A 1 92 ? -14.260 8.137 0.902 1.00 96.31 92 ARG A CA 1
ATOM 718 C C . ARG A 1 92 ? -15.310 9.232 1.048 1.00 96.31 92 ARG A C 1
ATOM 720 O O . ARG A 1 92 ? -15.539 9.955 0.083 1.00 96.31 92 ARG A O 1
ATOM 727 N N . ASP A 1 93 ? -15.946 9.299 2.212 1.00 97.19 93 ASP A N 1
ATOM 728 C CA . ASP A 1 93 ? -17.134 10.126 2.418 1.00 97.19 93 ASP A CA 1
ATOM 729 C C . ASP A 1 93 ? -16.772 11.608 2.619 1.00 97.19 93 ASP A C 1
ATOM 731 O O . ASP A 1 93 ? -17.415 12.481 2.043 1.00 97.19 93 ASP A O 1
ATOM 735 N N . ASP A 1 94 ? -15.702 11.889 3.370 1.00 97.50 94 ASP A N 1
ATOM 736 C CA . ASP A 1 94 ? -15.137 13.226 3.570 1.00 97.50 94 ASP A CA 1
ATOM 737 C C . ASP A 1 94 ? -13.618 13.142 3.804 1.00 97.50 94 ASP A C 1
ATOM 739 O O . ASP A 1 94 ? -13.115 12.986 4.923 1.00 97.50 94 ASP A O 1
ATOM 743 N N . ASN A 1 95 ? -12.856 13.254 2.713 1.00 95.25 95 ASN A N 1
ATOM 744 C CA . ASN A 1 95 ? -11.402 13.147 2.769 1.00 95.25 95 ASN A CA 1
ATOM 745 C C . ASN A 1 95 ? -10.743 14.289 3.563 1.00 95.25 95 ASN A C 1
ATOM 747 O O . ASN A 1 95 ? -9.700 14.081 4.187 1.00 95.25 95 ASN A O 1
ATOM 751 N N . SER A 1 96 ? -11.346 15.479 3.560 1.00 96.12 96 SER A N 1
ATOM 752 C CA . SER A 1 96 ? -10.851 16.628 4.319 1.00 96.12 96 SER A CA 1
ATOM 753 C C . SER A 1 96 ? -10.947 16.342 5.812 1.00 96.12 96 SER A C 1
ATOM 755 O O . SER A 1 96 ? -9.947 16.442 6.525 1.00 96.12 96 SER A O 1
ATOM 757 N N . GLU A 1 97 ? -12.111 15.883 6.268 1.00 97.19 97 GLU A N 1
ATOM 758 C CA . GLU A 1 97 ? -12.321 15.495 7.660 1.00 97.19 97 GLU A CA 1
ATOM 759 C C . GLU A 1 97 ? -11.460 14.286 8.051 1.00 97.19 97 GLU A C 1
ATOM 761 O O . GLU A 1 97 ? -10.869 14.262 9.132 1.00 97.19 97 GLU A O 1
ATOM 766 N N . PHE A 1 98 ? -11.286 13.311 7.153 1.00 97.69 98 PHE A N 1
ATOM 767 C CA . PHE A 1 98 ? -10.340 12.211 7.358 1.00 97.69 98 PHE A CA 1
ATOM 768 C C . PHE A 1 98 ? -8.920 12.727 7.637 1.00 97.69 98 PHE A C 1
ATOM 770 O O . PHE A 1 98 ? -8.275 12.288 8.593 1.00 97.69 98 PHE A O 1
ATOM 777 N N . MET A 1 99 ? -8.424 13.677 6.839 1.00 96.94 99 MET A N 1
ATOM 778 C CA . MET A 1 99 ? -7.087 14.252 7.015 1.00 96.94 99 MET A CA 1
ATOM 779 C C . MET A 1 99 ? -6.978 15.120 8.275 1.00 96.94 99 MET A C 1
ATOM 781 O O . MET A 1 99 ? -5.912 15.161 8.900 1.00 96.94 99 MET A O 1
ATOM 785 N N . LEU A 1 100 ? -8.060 15.786 8.682 1.00 95.56 100 LEU A N 1
ATOM 786 C CA . LEU A 1 100 ? -8.126 16.537 9.938 1.00 95.56 100 LEU A CA 1
ATOM 787 C C . LEU A 1 100 ? -8.098 15.608 11.160 1.00 95.56 100 LEU A C 1
ATOM 789 O O . LEU A 1 100 ? -7.369 15.883 12.113 1.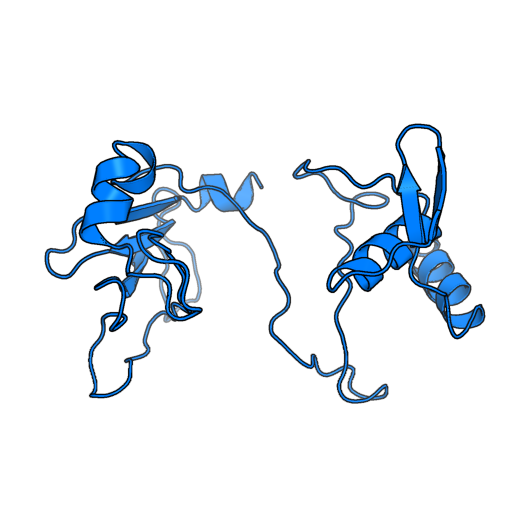00 95.56 100 LEU A O 1
ATOM 793 N N . ARG A 1 101 ? -8.812 14.478 11.123 1.00 96.44 101 ARG A N 1
ATOM 794 C CA . ARG A 1 101 ? -8.893 13.536 12.253 1.00 96.44 101 ARG A CA 1
ATOM 795 C C . ARG A 1 101 ? -7.710 12.585 12.360 1.00 96.44 101 ARG A C 1
ATOM 797 O O . ARG A 1 101 ? -7.254 12.306 13.464 1.00 96.44 101 ARG A O 1
ATOM 804 N N . HIS A 1 102 ? -7.249 12.058 11.230 1.00 97.56 102 HIS A N 1
ATOM 805 C CA . HIS A 1 102 ? -6.316 10.928 11.198 1.00 97.56 102 HIS A CA 1
ATOM 806 C C . HIS A 1 102 ? -4.981 11.254 10.532 1.00 97.56 102 HIS A C 1
ATOM 808 O O . HIS A 1 102 ? -4.046 10.458 10.619 1.00 97.56 102 HIS A O 1
ATOM 814 N N . GLY A 1 103 ? -4.873 12.406 9.866 1.00 96.62 103 GLY A N 1
ATOM 815 C CA . GLY A 1 103 ? -3.588 12.933 9.421 1.00 96.62 103 GLY A CA 1
ATOM 816 C C . GLY A 1 103 ? -2.766 13.496 10.583 1.00 96.62 103 GLY A C 1
ATOM 817 O O . GLY A 1 103 ? -3.282 13.795 11.656 1.00 96.62 103 GLY A O 1
ATOM 818 N N . TYR A 1 104 ? -1.477 13.683 10.343 1.00 95.06 104 TYR A N 1
ATOM 819 C CA . TYR A 1 104 ? -0.548 14.328 11.266 1.00 95.06 104 TYR A CA 1
ATOM 820 C C . TYR A 1 104 ? 0.390 15.260 10.498 1.00 95.06 104 TYR A C 1
ATOM 822 O O . TYR A 1 104 ? 0.514 15.166 9.274 1.00 95.06 104 TYR A O 1
ATOM 830 N N . ASP A 1 105 ? 1.037 16.179 11.204 1.00 94.00 105 ASP A N 1
ATOM 831 C CA . ASP A 1 105 ? 1.901 17.177 10.575 1.00 94.00 105 ASP A CA 1
ATOM 832 C C . ASP A 1 105 ? 3.170 16.541 9.999 1.00 94.00 105 ASP A C 1
ATOM 834 O O . ASP A 1 105 ? 3.744 15.602 10.560 1.00 94.00 105 ASP A O 1
ATOM 838 N N . ASP A 1 106 ? 3.615 17.050 8.853 1.00 91.88 106 ASP A N 1
ATOM 839 C CA . ASP A 1 106 ? 4.793 16.544 8.167 1.00 91.88 106 ASP A CA 1
ATOM 840 C C . ASP A 1 106 ? 6.051 16.641 9.042 1.00 91.88 106 ASP A C 1
ATOM 842 O O . ASP A 1 106 ? 6.618 17.708 9.278 1.00 91.88 106 ASP A O 1
ATOM 846 N N . LYS A 1 107 ? 6.546 15.473 9.455 1.00 88.19 107 LYS A N 1
ATOM 847 C CA . LYS A 1 107 ? 7.763 15.323 10.262 1.00 88.19 107 LYS A CA 1
ATOM 848 C C . LYS A 1 107 ? 9.046 15.640 9.482 1.00 88.19 107 LYS A C 1
ATOM 850 O O . LYS A 1 107 ? 10.109 15.713 10.089 1.00 88.19 107 LYS A O 1
ATOM 855 N N . SER A 1 108 ? 8.968 15.802 8.156 1.00 85.00 108 SER A N 1
ATOM 856 C CA . SER A 1 108 ? 10.095 16.180 7.292 1.00 85.00 108 SER A CA 1
ATOM 857 C C . SER A 1 108 ? 10.272 17.694 7.113 1.00 85.00 108 SER A C 1
ATOM 859 O O . SER A 1 108 ? 11.215 18.112 6.446 1.00 85.00 108 SER A O 1
ATOM 861 N N . GLY A 1 109 ? 9.429 18.513 7.758 1.00 80.38 109 GLY A N 1
ATOM 862 C CA . GLY A 1 109 ? 9.646 19.959 7.899 1.00 80.38 109 GLY A CA 1
ATOM 863 C C . GLY A 1 109 ? 8.840 20.849 6.951 1.00 80.38 109 GLY A C 1
ATOM 864 O O . GLY A 1 109 ? 9.013 22.066 6.976 1.00 80.38 109 GLY A O 1
ATOM 865 N N . THR A 1 110 ? 7.937 20.293 6.137 1.00 88.31 110 THR A N 1
ATOM 866 C CA . THR A 1 110 ? 7.026 21.110 5.320 1.00 88.31 110 THR A CA 1
ATOM 867 C C . THR A 1 110 ? 5.906 21.679 6.196 1.00 88.31 110 THR A C 1
ATOM 869 O O . THR A 1 110 ? 4.934 20.987 6.501 1.00 88.31 110 THR A O 1
ATOM 872 N N . CYS A 1 111 ? 6.025 22.945 6.601 1.00 87.69 111 CYS A N 1
ATOM 873 C CA . CYS A 1 111 ? 5.010 23.616 7.419 1.00 87.69 111 CYS A CA 1
ATOM 874 C C . CYS A 1 111 ? 3.621 23.572 6.751 1.00 87.69 111 CYS A C 1
ATOM 876 O O . CYS A 1 111 ? 3.496 23.784 5.545 1.00 87.69 111 CYS A O 1
ATOM 878 N N . GLY A 1 112 ? 2.579 23.271 7.532 1.00 84.44 112 GLY A N 1
ATOM 879 C CA . GLY A 1 112 ? 1.189 23.205 7.064 1.00 84.44 112 GLY A CA 1
ATOM 880 C C . GLY A 1 112 ? 0.830 21.962 6.241 1.00 84.44 112 GLY A C 1
ATOM 881 O O . GLY A 1 112 ? -0.342 21.764 5.918 1.00 84.44 112 GLY A O 1
ATOM 882 N N . ARG A 1 113 ? 1.791 21.086 5.916 1.00 90.94 113 ARG A N 1
ATOM 883 C CA . ARG A 1 113 ? 1.499 19.831 5.219 1.00 90.94 113 ARG A CA 1
ATOM 884 C C . ARG A 1 113 ? 1.029 18.770 6.208 1.00 90.94 113 ARG A C 1
ATOM 886 O O . ARG A 1 113 ? 1.770 18.356 7.093 1.00 90.94 113 ARG A O 1
ATOM 893 N N . ARG A 1 114 ? -0.179 18.262 5.980 1.00 92.44 114 ARG A N 1
ATOM 894 C CA . ARG A 1 114 ? -0.731 17.092 6.670 1.00 92.44 114 ARG A CA 1
ATOM 895 C C . ARG A 1 114 ? -0.430 15.830 5.871 1.00 92.44 114 ARG A C 1
ATOM 897 O O . ARG A 1 114 ? -0.575 15.808 4.649 1.00 92.44 114 ARG A O 1
ATOM 904 N N . ILE A 1 115 ? -0.011 14.776 6.555 1.00 94.88 115 ILE A N 1
ATOM 905 C CA . ILE A 1 115 ? 0.314 13.477 5.970 1.00 94.88 115 ILE A CA 1
ATOM 906 C C . ILE A 1 115 ? -0.499 12.404 6.681 1.00 94.88 115 ILE A C 1
ATOM 908 O O . ILE A 1 115 ? -0.674 12.435 7.894 1.00 94.88 115 ILE A O 1
ATOM 912 N N . PHE A 1 116 ? -0.964 11.426 5.913 1.00 95.69 116 PHE A N 1
ATOM 913 C CA . PHE A 1 116 ? -1.469 10.171 6.440 1.00 95.69 116 PHE A CA 1
ATOM 914 C C . PHE A 1 116 ? -0.543 9.043 5.987 1.00 95.69 116 PHE A C 1
ATOM 916 O O . PHE A 1 116 ? -0.393 8.786 4.793 1.00 95.69 116 PHE A O 1
ATOM 923 N N . SER A 1 117 ? 0.115 8.393 6.941 1.00 93.31 117 SER A N 1
ATOM 924 C CA . SER A 1 117 ? 0.978 7.238 6.702 1.00 93.31 117 SER A CA 1
ATOM 925 C C . SER A 1 117 ? 1.084 6.406 7.976 1.00 93.31 117 SER A C 1
ATOM 927 O O . SER A 1 117 ? 0.849 6.895 9.078 1.00 93.31 117 SER A O 1
ATOM 929 N N . GLY A 1 118 ? 1.417 5.131 7.831 1.00 92.00 118 GLY A N 1
ATOM 930 C CA . GLY A 1 118 ? 1.563 4.226 8.960 1.00 92.00 118 GLY A CA 1
ATOM 931 C C . GLY A 1 118 ? 1.677 2.780 8.511 1.00 92.00 118 GLY A C 1
ATOM 932 O O . GLY A 1 118 ? 1.261 2.413 7.412 1.00 92.00 118 GLY A O 1
ATOM 933 N N . ILE A 1 119 ? 2.251 1.949 9.379 1.00 93.44 119 ILE A N 1
ATOM 934 C CA . ILE A 1 119 ? 2.221 0.496 9.214 1.00 93.44 119 ILE A CA 1
ATOM 935 C C . ILE A 1 119 ? 1.180 -0.045 10.183 1.00 93.44 119 ILE A C 1
ATOM 937 O O . ILE A 1 119 ? 1.306 0.102 11.401 1.00 93.44 119 ILE A O 1
ATOM 941 N N . TYR A 1 120 ? 0.172 -0.710 9.633 1.00 94.88 120 TYR A N 1
ATOM 942 C CA . TYR A 1 120 ? -0.913 -1.301 10.398 1.00 94.88 120 TYR A CA 1
ATOM 943 C C . TYR A 1 120 ? -0.817 -2.821 10.340 1.00 94.88 120 TYR A C 1
ATOM 945 O O . TYR A 1 120 ? -0.633 -3.402 9.271 1.00 94.88 120 TYR A O 1
ATOM 953 N N . LYS A 1 121 ? -0.863 -3.470 11.506 1.00 91.81 121 LYS A N 1
ATOM 954 C CA . LYS A 1 121 ? -0.733 -4.925 11.639 1.00 91.81 121 LYS A CA 1
ATOM 955 C C . LYS A 1 121 ? -1.853 -5.431 12.530 1.00 91.81 121 LYS A C 1
ATOM 957 O O . LYS A 1 121 ? -1.958 -4.992 13.670 1.00 91.81 121 LYS A O 1
ATOM 962 N N . ASN A 1 122 ? -2.655 -6.359 12.019 1.00 89.12 122 ASN A N 1
ATOM 963 C CA . ASN A 1 122 ? -3.699 -6.987 12.818 1.00 89.12 122 ASN A CA 1
ATOM 964 C C . ASN A 1 122 ? -3.073 -7.806 13.962 1.00 89.12 122 ASN A C 1
ATOM 966 O O . ASN A 1 122 ? -2.008 -8.405 13.791 1.00 89.12 122 ASN A O 1
ATOM 970 N N . GLY A 1 123 ? -3.725 -7.811 15.125 1.00 83.50 123 GLY A N 1
ATOM 971 C CA . GLY A 1 123 ? -3.302 -8.590 16.293 1.00 83.50 123 GLY A CA 1
ATOM 972 C C . GLY A 1 123 ? -1.969 -8.160 16.918 1.00 83.50 123 GLY A C 1
ATOM 973 O O . GLY A 1 123 ? -1.374 -8.932 17.667 1.00 83.50 123 GLY A O 1
ATOM 974 N N . ARG A 1 124 ? -1.461 -6.958 16.612 1.00 86.88 124 ARG A N 1
ATOM 975 C CA . ARG A 1 124 ? -0.244 -6.413 17.234 1.00 86.88 124 ARG A CA 1
ATOM 976 C C . ARG A 1 124 ? -0.500 -5.058 17.868 1.00 86.88 124 ARG A C 1
ATOM 978 O O . ARG A 1 124 ? -1.251 -4.249 17.337 1.00 86.88 124 ARG A O 1
ATOM 985 N N . THR A 1 125 ? 0.191 -4.809 18.973 1.00 91.31 125 THR A N 1
ATOM 986 C CA . THR A 1 125 ? 0.206 -3.514 19.647 1.00 91.31 125 THR A CA 1
ATOM 987 C C . THR A 1 125 ? 1.377 -2.656 19.171 1.00 91.31 125 THR A C 1
ATOM 989 O O . THR A 1 125 ? 2.404 -3.143 18.684 1.00 91.31 125 THR A O 1
ATOM 992 N N . TYR A 1 126 ? 1.202 -1.348 19.299 1.00 91.88 126 TYR A N 1
ATOM 993 C CA . TYR A 1 126 ? 2.206 -0.324 19.067 1.00 91.88 126 TYR A CA 1
ATOM 994 C C . TYR A 1 126 ? 3.037 -0.070 20.333 1.00 91.88 126 TYR A C 1
ATOM 996 O O . TYR A 1 126 ? 2.801 -0.648 21.399 1.00 91.88 126 TYR A O 1
ATOM 1004 N N . LYS A 1 127 ? 4.042 0.809 20.217 1.00 85.56 127 LYS A N 1
ATOM 1005 C CA . LYS A 1 127 ? 4.881 1.223 21.350 1.00 85.56 127 LYS A CA 1
ATOM 1006 C C . LYS A 1 127 ? 3.993 1.694 22.513 1.00 85.56 127 LYS A C 1
ATOM 1008 O O . LYS A 1 127 ? 3.093 2.499 22.307 1.00 85.56 127 LYS A O 1
ATOM 1013 N N . GLY A 1 128 ? 4.261 1.187 23.718 1.00 86.31 128 GLY A N 1
ATOM 1014 C CA . GLY A 1 128 ? 3.459 1.483 24.912 1.00 86.31 128 GLY A CA 1
ATOM 1015 C C . GLY A 1 128 ? 2.221 0.597 25.094 1.00 86.31 128 GLY A C 1
ATOM 1016 O O . GLY A 1 128 ? 1.401 0.892 25.951 1.00 86.31 128 GLY A O 1
ATOM 1017 N N . GLY A 1 129 ? 2.065 -0.474 24.305 1.00 91.19 129 GLY A N 1
ATOM 1018 C CA . GLY A 1 129 ? 0.979 -1.449 24.472 1.00 91.19 129 GLY A CA 1
ATOM 1019 C C . GLY A 1 129 ? -0.361 -1.034 23.855 1.00 91.19 129 GLY A C 1
ATOM 1020 O O . GLY A 1 129 ? -1.319 -1.795 23.921 1.00 91.19 129 GLY A O 1
ATOM 1021 N N . SER A 1 130 ? -0.428 0.135 23.212 1.00 92.69 130 SER A N 1
ATOM 1022 C CA . SER A 1 130 ? -1.633 0.621 22.530 1.00 92.69 130 SER A CA 1
ATOM 1023 C C . SER A 1 130 ? -2.014 -0.271 21.345 1.00 92.69 130 SER A C 1
ATOM 1025 O O . SER A 1 130 ? -1.159 -0.642 20.543 1.00 92.69 130 SER A O 1
ATOM 1027 N N . ALA A 1 131 ? -3.305 -0.556 21.169 1.00 93.94 131 ALA A N 1
ATOM 1028 C CA . ALA A 1 131 ? -3.826 -1.188 19.953 1.00 93.94 131 ALA A CA 1
ATOM 1029 C C . ALA A 1 131 ? -3.900 -0.219 18.751 1.00 93.94 131 ALA A C 1
ATOM 1031 O O . ALA A 1 131 ? -4.093 -0.658 17.621 1.00 93.94 131 ALA A O 1
ATOM 1032 N N . PHE A 1 132 ? -3.729 1.086 18.986 1.00 95.81 132 PHE A N 1
ATOM 1033 C CA . PHE A 1 132 ? -3.896 2.152 17.998 1.00 95.81 132 PHE A CA 1
ATOM 1034 C C . PHE A 1 132 ? -2.565 2.803 17.630 1.00 95.81 132 PHE A C 1
ATOM 1036 O O . PHE A 1 132 ? -1.703 3.017 18.491 1.00 95.81 132 PHE A O 1
ATOM 1043 N N . HIS A 1 133 ? -2.415 3.138 16.349 1.00 96.44 133 HIS A N 1
ATOM 1044 C CA . HIS A 1 133 ? -1.232 3.789 15.808 1.00 96.44 133 HIS A CA 1
ATOM 1045 C C . HIS A 1 133 ? -1.071 5.184 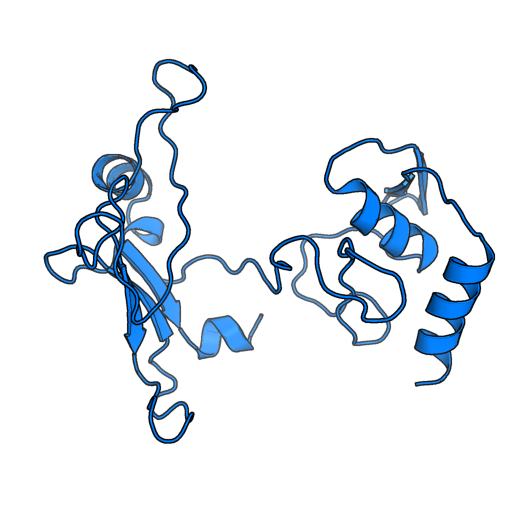16.434 1.00 96.44 133 HIS A C 1
ATOM 1047 O O . HIS A 1 133 ? -2.025 5.963 16.417 1.00 96.44 133 HIS A O 1
ATOM 1053 N N . PRO A 1 134 ? 0.118 5.539 16.956 1.00 94.31 134 PRO A N 1
ATOM 1054 C CA . PRO A 1 134 ? 0.296 6.745 17.767 1.00 94.31 134 PRO A CA 1
ATOM 1055 C C . PRO A 1 134 ? 0.031 8.046 17.003 1.00 94.31 134 PRO A C 1
ATOM 1057 O O . PRO A 1 134 ? -0.456 9.000 17.593 1.00 94.31 134 PRO A O 1
ATOM 1060 N N . ASP A 1 135 ? 0.326 8.078 15.701 1.00 95.19 135 ASP A N 1
ATOM 1061 C CA . ASP A 1 135 ? 0.166 9.299 14.902 1.00 95.19 135 ASP A CA 1
ATOM 1062 C C . ASP A 1 135 ? -1.244 9.484 14.328 1.00 95.19 135 ASP A C 1
ATOM 1064 O O . ASP A 1 135 ? -1.629 10.603 14.021 1.00 95.19 135 ASP A O 1
ATOM 1068 N N . THR A 1 136 ? -2.000 8.399 14.135 1.00 96.88 136 THR A N 1
ATOM 1069 C CA . THR A 1 136 ? -3.272 8.441 13.385 1.00 96.88 136 THR A CA 1
ATOM 1070 C C . THR A 1 136 ? -4.480 8.065 14.237 1.00 96.88 136 THR A C 1
ATOM 1072 O O . THR A 1 136 ? -5.619 8.317 13.847 1.00 96.88 136 THR A O 1
ATOM 1075 N N . GLY A 1 137 ? -4.250 7.443 15.399 1.00 96.25 137 GLY A N 1
ATOM 1076 C CA . GLY A 1 137 ? -5.303 6.944 16.279 1.00 96.25 137 GLY A CA 1
ATOM 1077 C C . GLY A 1 137 ? -6.085 5.763 15.700 1.00 96.25 137 GLY A C 1
ATOM 1078 O O . GLY A 1 137 ? -7.146 5.437 16.224 1.00 96.25 137 GLY A O 1
ATOM 1079 N N . LEU A 1 138 ? -5.583 5.131 14.633 1.00 97.56 138 LEU A N 1
ATOM 1080 C CA . LEU A 1 138 ? -6.264 4.045 13.929 1.00 97.56 138 LEU A CA 1
ATOM 1081 C C . LEU A 1 138 ? -5.638 2.681 14.214 1.00 97.56 138 LEU A C 1
ATOM 1083 O O . LEU A 1 138 ? -4.436 2.569 14.462 1.00 97.56 138 LEU A O 1
ATOM 1087 N N . ARG A 1 139 ? -6.444 1.626 14.102 1.00 96.75 139 ARG A N 1
ATOM 1088 C CA . ARG A 1 139 ? -6.000 0.225 14.140 1.00 96.75 139 ARG A CA 1
ATOM 1089 C C . ARG A 1 139 ? -6.487 -0.540 12.914 1.00 96.75 139 ARG A C 1
ATOM 1091 O O . ARG A 1 139 ? -7.545 -0.219 12.381 1.00 96.75 139 ARG A O 1
ATOM 1098 N N . LEU A 1 140 ? -5.740 -1.567 12.499 1.00 96.50 140 LEU A N 1
ATOM 1099 C CA . LEU A 1 140 ? -6.219 -2.508 11.482 1.00 96.50 140 LEU A CA 1
ATOM 1100 C C . LEU A 1 140 ? -7.229 -3.458 12.114 1.00 96.50 140 LEU A C 1
ATOM 1102 O O . LEU A 1 140 ? -6.919 -4.092 13.123 1.00 96.50 140 LEU A O 1
ATOM 1106 N N . VAL A 1 141 ? -8.384 -3.599 11.484 1.00 94.12 141 VAL A N 1
ATOM 1107 C CA . VAL A 1 141 ? -9.380 -4.613 11.818 1.00 94.12 141 VAL A CA 1
ATOM 1108 C C . VAL A 1 141 ? -9.671 -5.459 10.587 1.00 94.12 141 VAL A C 1
ATOM 1110 O O . VAL A 1 141 ? -9.603 -4.974 9.457 1.00 94.12 141 VAL A O 1
ATOM 1113 N N . ILE A 1 142 ? -9.955 -6.736 10.820 1.00 94.56 142 ILE A N 1
ATOM 1114 C CA . ILE A 1 142 ? -10.402 -7.669 9.790 1.00 94.56 142 ILE A CA 1
ATOM 1115 C C . ILE A 1 142 ? -11.731 -8.243 10.268 1.00 94.56 142 ILE A C 1
ATOM 1117 O O . ILE A 1 142 ? -11.807 -8.756 11.384 1.00 94.56 142 ILE A O 1
ATOM 1121 N N . THR A 1 143 ? -12.764 -8.128 9.444 1.00 92.75 143 THR A N 1
ATOM 1122 C CA . THR A 1 143 ? -14.104 -8.673 9.691 1.00 92.75 143 THR A CA 1
ATOM 1123 C C . THR A 1 143 ? -14.403 -9.759 8.667 1.00 92.75 143 THR A C 1
ATOM 1125 O O . THR A 1 143 ? -13.851 -9.735 7.572 1.00 92.75 143 THR A O 1
ATOM 1128 N N . GLY A 1 144 ? -15.240 -10.739 9.018 1.00 93.44 144 GLY A N 1
ATOM 1129 C CA . GLY A 1 144 ? -15.591 -11.835 8.106 1.00 93.44 144 GLY A CA 1
ATOM 1130 C C . GLY A 1 144 ? -14.456 -12.822 7.809 1.00 93.44 144 GLY A C 1
ATOM 1131 O O . GLY A 1 144 ? -14.539 -13.563 6.836 1.00 93.44 144 GLY A O 1
ATOM 1132 N N . TYR A 1 145 ? -13.393 -12.835 8.620 1.00 93.81 145 TYR A N 1
ATOM 1133 C CA . TYR A 1 145 ? -12.296 -13.802 8.539 1.00 93.81 145 TYR A CA 1
ATOM 1134 C C . TYR A 1 145 ? -12.134 -14.527 9.872 1.00 93.81 145 TYR A C 1
ATOM 1136 O O . TYR A 1 145 ? -11.913 -13.895 10.908 1.00 93.81 145 TYR A O 1
ATOM 1144 N N . ASP A 1 146 ? -12.209 -15.852 9.835 1.00 92.44 146 ASP A N 1
ATOM 1145 C CA . ASP A 1 146 ? -11.992 -16.703 10.993 1.00 92.44 146 ASP A CA 1
ATOM 1146 C C . ASP A 1 146 ? -10.509 -17.072 11.115 1.00 92.44 146 ASP A C 1
ATOM 1148 O O . ASP A 1 146 ? -9.954 -17.821 10.312 1.00 92.44 146 ASP A O 1
ATOM 1152 N N . VAL A 1 147 ? -9.847 -16.518 12.132 1.00 88.12 147 VAL A N 1
ATOM 1153 C CA . VAL A 1 147 ? -8.404 -16.702 12.346 1.00 88.12 147 VAL A CA 1
ATOM 1154 C C . VAL A 1 147 ? -8.022 -18.164 12.629 1.00 88.12 147 VAL A C 1
ATOM 1156 O O . VAL A 1 147 ? -7.029 -18.604 12.050 1.00 88.12 147 VAL A O 1
ATOM 1159 N N . PRO A 1 148 ? -8.749 -18.926 13.476 1.00 92.12 148 PRO A N 1
ATOM 1160 C CA . PRO A 1 148 ? -8.436 -20.331 13.735 1.00 92.12 148 PRO A CA 1
ATOM 1161 C C . PRO A 1 148 ? -8.486 -21.226 12.495 1.00 92.12 148 PRO A C 1
ATOM 1163 O O . PRO A 1 148 ? -7.590 -22.048 12.317 1.00 92.12 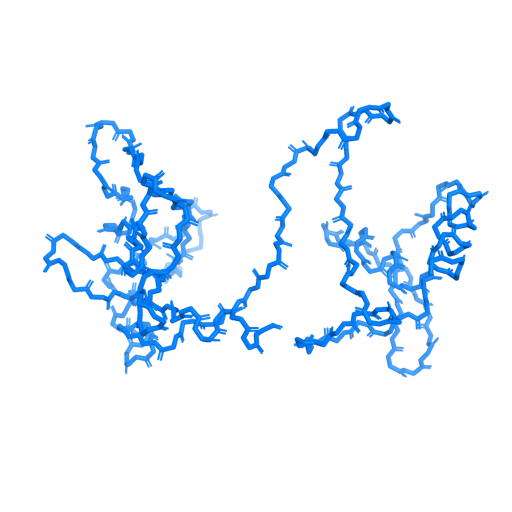148 PRO A O 1
ATOM 1166 N N . THR A 1 149 ? -9.507 -21.083 11.644 1.00 93.75 149 THR A N 1
ATOM 1167 C CA . THR A 1 149 ? -9.640 -21.920 10.437 1.00 93.75 149 THR A CA 1
ATOM 1168 C C . THR A 1 149 ? -8.905 -21.357 9.225 1.00 93.75 149 THR A C 1
ATOM 1170 O O . THR A 1 149 ? -8.586 -22.103 8.301 1.00 93.75 149 THR A O 1
ATOM 1173 N N . GLY A 1 150 ? -8.606 -20.058 9.220 1.00 91.19 150 GLY A N 1
ATOM 1174 C CA . GLY A 1 150 ? -7.987 -19.371 8.093 1.00 91.19 150 GLY A CA 1
ATOM 1175 C C . GLY A 1 150 ? -8.944 -19.116 6.927 1.00 91.19 150 GLY A C 1
ATOM 1176 O O . GLY A 1 150 ? -8.498 -18.998 5.785 1.00 91.19 150 GLY A O 1
ATOM 1177 N N . ILE A 1 151 ? -10.252 -19.069 7.195 1.00 93.69 151 ILE A N 1
ATOM 1178 C CA . ILE A 1 151 ? -11.306 -19.009 6.176 1.00 93.69 151 ILE A CA 1
ATOM 1179 C C . ILE A 1 151 ? -12.032 -17.663 6.236 1.00 93.69 151 ILE A C 1
ATOM 1181 O O . ILE A 1 151 ? -12.342 -17.147 7.309 1.00 93.69 151 ILE A O 1
ATOM 1185 N N . VAL A 1 152 ? -12.342 -17.104 5.064 1.00 93.50 152 VAL A N 1
ATOM 1186 C CA . VAL A 1 152 ? -13.301 -15.998 4.941 1.00 93.50 152 VAL A CA 1
ATOM 1187 C C . VAL A 1 152 ? -14.705 -16.561 5.151 1.00 93.50 152 VAL A C 1
ATOM 1189 O O . VAL A 1 152 ? -15.189 -17.346 4.339 1.00 93.50 152 VAL A O 1
ATOM 1192 N N . THR A 1 153 ? -15.335 -16.194 6.261 1.00 94.69 153 THR A N 1
ATOM 1193 C CA . THR A 1 153 ? -16.675 -16.646 6.657 1.00 94.69 153 THR A CA 1
ATOM 1194 C C . THR A 1 153 ? -17.780 -15.712 6.177 1.00 94.69 153 THR A C 1
ATOM 1196 O O . THR A 1 153 ? -18.926 -16.139 6.070 1.00 94.69 153 THR A O 1
ATOM 1199 N N . ASP A 1 154 ? -17.439 -14.463 5.857 1.00 93.81 154 ASP A N 1
ATOM 1200 C CA . ASP A 1 154 ? -18.364 -13.468 5.324 1.00 93.81 154 ASP A CA 1
ATOM 1201 C C . ASP A 1 154 ? -17.674 -12.635 4.236 1.00 93.81 154 ASP A C 1
ATOM 1203 O O . ASP A 1 154 ? -16.711 -11.912 4.496 1.00 93.81 154 ASP A O 1
ATOM 1207 N N . MET A 1 155 ? -18.185 -12.735 3.008 1.00 90.50 155 MET A N 1
ATOM 1208 C CA . MET A 1 155 ? -17.663 -12.022 1.839 1.00 90.50 155 MET A CA 1
ATOM 1209 C C . MET A 1 155 ? -17.998 -10.525 1.834 1.00 90.50 155 MET A C 1
ATOM 1211 O O . MET A 1 155 ? -17.371 -9.778 1.080 1.00 90.50 155 MET A O 1
ATOM 1215 N N . ASP A 1 156 ? -18.969 -10.090 2.640 1.00 90.31 156 ASP A N 1
ATOM 1216 C CA . ASP A 1 156 ? -19.269 -8.672 2.871 1.00 90.31 156 ASP A CA 1
ATOM 1217 C C . ASP A 1 156 ? -18.373 -8.062 3.963 1.00 90.31 156 ASP A C 1
ATOM 1219 O O . ASP A 1 156 ? -18.308 -6.839 4.116 1.00 90.31 156 ASP A O 1
ATOM 1223 N N . GLY A 1 157 ? -17.607 -8.909 4.660 1.00 94.62 157 GLY A N 1
ATOM 1224 C CA . GLY A 1 157 ? -16.489 -8.510 5.501 1.00 94.62 157 GLY A CA 1
ATOM 1225 C C . GLY A 1 157 ? -15.324 -7.903 4.712 1.00 94.62 157 GLY A C 1
ATOM 1226 O O . GLY A 1 157 ? -15.375 -7.671 3.497 1.00 94.62 157 GLY A O 1
ATOM 1227 N N . GLY A 1 158 ? -14.231 -7.626 5.416 1.00 95.75 158 GLY A N 1
ATOM 1228 C CA . GLY A 1 158 ? -13.077 -7.012 4.786 1.00 95.75 158 GLY A CA 1
ATOM 1229 C C . GLY A 1 158 ? -11.979 -6.585 5.739 1.00 95.75 158 GLY A C 1
ATOM 1230 O O . GLY A 1 158 ? -11.865 -7.046 6.874 1.00 95.75 158 GLY A O 1
ATOM 1231 N N . ILE A 1 159 ? -11.155 -5.671 5.245 1.00 96.38 159 ILE A N 1
ATOM 1232 C CA . ILE A 1 159 ? -10.075 -5.033 5.989 1.00 96.38 159 ILE A CA 1
ATOM 1233 C C . ILE A 1 159 ? -10.463 -3.575 6.197 1.00 96.38 159 ILE A C 1
ATOM 1235 O O . ILE A 1 159 ? -10.875 -2.906 5.253 1.00 96.38 159 ILE A O 1
ATOM 1239 N N . ALA A 1 160 ? -10.303 -3.054 7.407 1.00 96.50 160 ALA A N 1
ATOM 1240 C CA . ALA A 1 160 ? -10.560 -1.648 7.680 1.00 96.50 160 ALA A CA 1
ATOM 1241 C C . ALA A 1 160 ? -9.540 -1.034 8.636 1.00 96.50 160 ALA A C 1
ATOM 1243 O O . ALA A 1 160 ? -8.852 -1.726 9.389 1.00 96.50 160 ALA A O 1
ATOM 1244 N N . LEU A 1 161 ? -9.465 0.292 8.605 1.00 97.62 161 LEU A N 1
ATOM 1245 C CA . LEU A 1 161 ? -8.879 1.104 9.655 1.00 97.62 161 LEU A CA 1
ATOM 1246 C C . LEU A 1 161 ? -10.007 1.726 10.472 1.00 97.62 161 LEU A C 1
ATOM 1248 O O . LEU A 1 161 ? -10.834 2.455 9.920 1.00 97.62 161 LEU A O 1
ATOM 1252 N N . ALA A 1 162 ? -10.017 1.440 11.770 1.00 97.00 162 ALA A N 1
ATOM 1253 C CA . ALA A 1 162 ? -11.022 1.929 12.707 1.00 97.00 162 ALA A CA 1
ATOM 1254 C C . ALA A 1 162 ? -10.388 2.796 13.800 1.00 97.00 162 ALA A C 1
ATOM 1256 O O . ALA A 1 162 ? -9.244 2.551 14.203 1.00 97.00 162 ALA A O 1
ATOM 1257 N N . ASP A 1 163 ? -11.127 3.806 14.259 1.00 96.56 163 ASP A N 1
ATOM 1258 C CA . ASP A 1 163 ? -10.732 4.656 15.382 1.00 96.56 163 ASP A CA 1
ATOM 1259 C C . ASP A 1 163 ? -11.076 4.018 16.743 1.00 96.56 163 ASP A C 1
ATOM 1261 O O . ASP A 1 163 ? -11.564 2.890 16.835 1.00 96.56 163 ASP A O 1
ATOM 1265 N N . LYS A 1 164 ? -10.787 4.739 17.830 1.00 95.06 164 LYS A N 1
ATOM 1266 C CA . LYS A 1 164 ? -11.038 4.292 19.212 1.00 95.06 164 LYS A CA 1
ATOM 1267 C C . LYS A 1 164 ? -12.516 4.128 19.588 1.00 95.06 164 LYS A C 1
ATOM 1269 O O . LYS A 1 164 ? -12.796 3.527 20.618 1.00 95.06 164 LYS A O 1
ATOM 1274 N N . ASN A 1 165 ? -13.423 4.696 18.799 1.00 95.69 165 ASN A N 1
ATOM 1275 C CA . ASN A 1 165 ? -14.869 4.586 18.964 1.00 95.69 165 ASN A CA 1
ATOM 1276 C C . ASN A 1 165 ? -15.458 3.557 17.980 1.00 95.69 165 ASN A C 1
ATOM 1278 O O . ASN A 1 165 ? -16.669 3.526 17.786 1.00 95.69 165 ASN A O 1
ATOM 1282 N N . ASP A 1 166 ? -14.599 2.765 17.328 1.00 94.25 166 ASP A N 1
ATOM 1283 C CA . ASP A 1 166 ? -14.934 1.806 16.276 1.00 94.25 166 ASP A CA 1
ATOM 1284 C C . ASP A 1 166 ? -15.589 2.427 15.025 1.00 94.25 166 ASP A C 1
ATOM 1286 O O . ASP A 1 166 ? -16.177 1.719 14.205 1.00 94.25 166 ASP A O 1
ATOM 1290 N N . HIS A 1 167 ? -15.420 3.737 14.797 1.00 95.44 167 HIS A N 1
ATOM 1291 C CA . HIS A 1 167 ? -15.805 4.339 13.522 1.00 95.44 167 HIS A CA 1
ATOM 1292 C C . HIS A 1 167 ? -14.819 3.952 12.418 1.00 95.44 167 HIS A C 1
ATOM 1294 O O . HIS A 1 167 ? -13.598 3.976 12.602 1.00 95.44 167 HIS A O 1
ATOM 1300 N N . LEU A 1 168 ? -15.353 3.648 11.233 1.00 96.31 168 LEU A N 1
ATOM 1301 C CA . LEU A 1 168 ? -14.556 3.294 10.062 1.00 96.31 168 LEU A CA 1
ATOM 1302 C C . LEU A 1 168 ? -13.933 4.541 9.429 1.00 96.31 168 LEU A C 1
ATOM 1304 O O . LEU A 1 168 ? -14.608 5.347 8.787 1.00 96.31 168 LEU A O 1
ATOM 1308 N N . ALA A 1 169 ? -12.615 4.664 9.549 1.00 97.75 169 ALA A N 1
ATOM 1309 C CA . ALA A 1 169 ? -11.860 5.709 8.872 1.00 97.75 169 ALA A CA 1
ATOM 1310 C C . ALA A 1 169 ? -11.629 5.363 7.395 1.00 97.75 169 ALA A C 1
ATOM 1312 O O . ALA A 1 169 ? -11.684 6.233 6.533 1.00 97.75 169 ALA A O 1
ATOM 1313 N N . SER A 1 170 ? -11.386 4.090 7.085 1.00 97.25 170 SER A N 1
ATOM 1314 C CA . SER A 1 170 ? -11.286 3.584 5.709 1.00 97.25 170 SER A CA 1
ATOM 1315 C C . SER A 1 170 ? -11.509 2.077 5.699 1.00 97.25 170 SER A C 1
ATOM 1317 O O . SER A 1 170 ? -11.026 1.405 6.608 1.00 97.25 170 SER A O 1
ATOM 1319 N N . ALA A 1 171 ? -12.200 1.532 4.700 1.00 96.44 171 ALA A N 1
ATOM 1320 C CA . ALA A 1 171 ? -12.382 0.087 4.580 1.00 96.44 171 ALA A CA 1
ATOM 1321 C C . ALA A 1 171 ? -12.342 -0.416 3.134 1.00 96.44 171 ALA A C 1
ATOM 1323 O O . ALA A 1 171 ? -12.655 0.309 2.189 1.00 96.44 171 ALA A O 1
ATOM 1324 N N . TRP A 1 172 ? -11.977 -1.685 2.990 1.00 96.56 172 TRP A N 1
ATOM 1325 C CA . TRP A 1 172 ? -11.923 -2.455 1.755 1.00 96.56 172 TRP A CA 1
ATOM 1326 C C . TRP A 1 172 ? -12.674 -3.766 1.981 1.00 96.56 172 TRP A C 1
ATOM 1328 O O . TRP A 1 172 ? -12.290 -4.541 2.857 1.00 96.56 172 TRP A O 1
ATOM 1338 N N . SER A 1 173 ? -13.723 -4.022 1.203 1.00 95.25 173 SER A N 1
ATOM 1339 C CA . SER A 1 173 ? -14.426 -5.311 1.255 1.00 95.25 173 SER A CA 1
ATOM 1340 C C . SER A 1 173 ? -13.567 -6.422 0.649 1.00 95.25 173 SER A C 1
ATOM 1342 O O . SER A 1 173 ? -12.745 -6.155 -0.231 1.00 95.25 173 SER A O 1
ATOM 1344 N N . PHE A 1 174 ? -13.770 -7.677 1.055 1.00 95.06 174 PHE A N 1
ATOM 1345 C CA . PHE A 1 174 ? -13.079 -8.800 0.411 1.00 95.06 174 PHE A CA 1
ATOM 1346 C C . PHE A 1 174 ? -13.411 -8.909 -1.073 1.00 95.06 174 PHE A C 1
ATOM 1348 O O . PHE A 1 174 ? -12.500 -9.114 -1.869 1.00 95.06 174 PHE A O 1
ATOM 1355 N N . LYS A 1 175 ? -14.675 -8.692 -1.458 1.00 92.31 175 LYS A N 1
ATOM 1356 C CA . LYS A 1 175 ? -15.085 -8.606 -2.870 1.00 92.31 175 LYS A CA 1
ATOM 1357 C C . LYS A 1 175 ? -14.241 -7.575 -3.624 1.00 92.31 175 LYS A C 1
ATOM 1359 O O . LYS A 1 175 ? -13.591 -7.910 -4.602 1.00 92.31 175 LYS A O 1
ATOM 1364 N N . GLY A 1 176 ? -14.137 -6.357 -3.089 1.00 89.81 176 GLY A N 1
ATOM 1365 C CA . GLY A 1 176 ? -13.327 -5.296 -3.691 1.00 89.81 176 GLY A CA 1
ATOM 1366 C C . GLY A 1 176 ? -11.825 -5.575 -3.741 1.00 89.81 176 GLY A C 1
ATOM 1367 O O . GLY A 1 176 ? -11.150 -5.067 -4.630 1.00 89.81 176 GLY A O 1
ATOM 1368 N N . LEU A 1 177 ? -11.290 -6.351 -2.795 1.00 91.06 177 LEU A N 1
ATOM 1369 C CA . LEU A 1 177 ? -9.890 -6.784 -2.811 1.00 91.06 177 LEU A CA 1
ATOM 1370 C C . LEU A 1 177 ? -9.632 -7.909 -3.820 1.00 91.06 177 LEU A C 1
ATOM 1372 O O . LEU A 1 177 ? -8.520 -8.000 -4.327 1.00 91.06 177 LEU A O 1
ATOM 1376 N N . LEU A 1 178 ? -10.622 -8.767 -4.076 1.00 87.88 178 LEU A N 1
ATOM 1377 C CA . LEU A 1 178 ? -10.531 -9.885 -5.020 1.00 87.88 178 LEU A CA 1
ATOM 1378 C C . LEU A 1 178 ? -10.805 -9.470 -6.468 1.00 87.88 178 LEU A C 1
ATOM 1380 O O . LEU A 1 178 ? -10.259 -10.085 -7.377 1.00 87.88 178 LEU A O 1
ATOM 1384 N N . ASP A 1 179 ? -11.614 -8.431 -6.675 1.00 84.25 179 ASP A N 1
ATOM 1385 C CA . ASP A 1 179 ? -11.856 -7.823 -7.991 1.00 84.25 179 ASP A CA 1
ATOM 1386 C C . ASP A 1 179 ? -10.655 -6.997 -8.499 1.00 84.25 179 ASP A C 1
ATOM 1388 O O . ASP A 1 179 ? -10.710 -6.425 -9.590 1.00 84.25 179 ASP A O 1
ATOM 1392 N N . HIS A 1 180 ? -9.596 -6.883 -7.693 1.00 70.12 180 HIS A N 1
ATOM 1393 C CA . HIS A 1 180 ? -8.394 -6.108 -7.983 1.00 70.12 180 HIS A CA 1
ATOM 1394 C C . HIS A 1 180 ? -7.303 -6.961 -8.632 1.00 70.12 180 HIS A C 1
ATOM 1396 O O . HIS A 1 180 ? -6.679 -6.451 -9.587 1.00 70.12 180 HIS A O 1
#

Foldseek 3Di:
DVVVVVLVVVVVVVPDDAQWAAAPVRDIDGDDDPCSQVRRSLVSLSFHDDPDPAAGHPRHNDFDFDAPDPPVRHGPDDTDPDDFFFPDFCCVVPVPVLQVQFWADDPVDDPPDTDHDDDADPPDADPPRHQADPRGQWHKDWPQADPVVRDRNDQQTFIFIAHPVRGTSTTDGNVRVVVD

pLDDT: mean 89.63, std 9.26, range [48.03, 97.75]